Protein AF-A0A453PFB8-F1 (afdb_monomer_lite)

Sequence (72 aa):
MGDFDGEQKELIKKLVNFRMIDGKRTRVRAIVYKTFHRLARTEHDVIKLMVDAVDNIKPICKVVKVGVAGTI

Organism: Aegilops tauschii subsp. strangulata (NCBI:txid200361)

Foldseek 3Di:
DDDDDPVLVVVVVCQLVVPDDPNPSVVSVVVVVVVLVVVCVPDVDSSVVVVVVVVVPDDPDDDDPPDDDDDD

pLDDT: mean 86.15, std 11.46, range [49.44, 96.12]

Secondary structure (DSSP, 8-state):
-----HHHHHHHHHHHHHH--TT-HHHHHHHHHHHHHHHTTT-S-HHHHHHHHHHHT--S--------S---

Structure (mmCIF, N/CA/C/O backbone):
data_AF-A0A453PFB8-F1
#
_entry.id   AF-A0A453PFB8-F1
#
loop_
_atom_site.group_PDB
_atom_site.id
_atom_site.type_symbol
_atom_site.label_atom_id
_atom_site.label_alt_id
_atom_site.label_comp_id
_atom_site.label_asym_id
_atom_site.label_entity_id
_atom_site.label_seq_id
_atom_site.pdbx_PDB_ins_code
_atom_site.Cartn_x
_atom_site.Cartn_y
_atom_site.Cartn_z
_atom_site.occupancy
_atom_site.B_iso_or_equiv
_atom_site.auth_seq_id
_atom_site.auth_comp_id
_atom_site.auth_asym_id
_atom_site.auth_atom_id
_atom_site.pdbx_PDB_model_num
ATOM 1 N N . MET A 1 1 ? 19.921 -2.768 -9.230 1.00 49.44 1 MET A N 1
ATOM 2 C CA . MET A 1 1 ? 18.509 -2.570 -8.836 1.00 49.44 1 MET A CA 1
ATOM 3 C C . MET A 1 1 ? 18.225 -1.099 -9.048 1.00 49.44 1 MET A C 1
ATOM 5 O O . MET A 1 1 ? 19.013 -0.314 -8.540 1.00 49.44 1 MET A O 1
ATOM 9 N N . GLY A 1 2 ? 17.235 -0.741 -9.871 1.00 58.44 2 GLY A N 1
ATOM 10 C CA . GLY A 1 2 ? 16.906 0.666 -10.124 1.00 58.44 2 GLY A CA 1
ATOM 11 C C . GLY A 1 2 ? 16.665 1.397 -8.805 1.00 58.44 2 GLY A C 1
ATOM 12 O O . GLY A 1 2 ? 16.057 0.826 -7.898 1.00 58.44 2 GLY A O 1
ATOM 13 N N . ASP A 1 3 ? 17.224 2.595 -8.665 1.00 67.81 3 ASP A N 1
ATOM 14 C CA . ASP A 1 3 ? 17.027 3.393 -7.461 1.00 67.81 3 ASP A CA 1
ATOM 15 C C . ASP A 1 3 ? 15.577 3.883 -7.442 1.00 67.81 3 ASP A C 1
ATOM 17 O O . ASP A 1 3 ? 15.145 4.600 -8.341 1.00 67.81 3 ASP A O 1
ATOM 21 N N . PHE A 1 4 ? 14.801 3.423 -6.460 1.00 68.69 4 PHE A N 1
ATOM 22 C CA . PHE A 1 4 ? 13.438 3.908 -6.257 1.00 68.69 4 PHE A CA 1
ATOM 23 C C . PHE A 1 4 ? 13.492 5.343 -5.731 1.00 68.69 4 PHE A C 1
ATOM 25 O O . PHE A 1 4 ? 14.277 5.630 -4.817 1.00 68.69 4 PHE A O 1
ATOM 32 N N . ASP A 1 5 ? 12.639 6.226 -6.244 1.00 81.88 5 ASP A N 1
ATOM 33 C CA . ASP A 1 5 ? 12.570 7.598 -5.738 1.00 81.88 5 ASP A CA 1
ATOM 34 C C . ASP A 1 5 ? 12.057 7.646 -4.275 1.00 81.88 5 ASP A C 1
ATOM 36 O O . ASP A 1 5 ? 11.620 6.643 -3.688 1.00 81.88 5 ASP A O 1
ATOM 40 N N . GLY A 1 6 ? 12.151 8.818 -3.640 1.00 84.88 6 GLY A N 1
ATOM 41 C CA . GLY A 1 6 ? 11.726 9.016 -2.250 1.00 84.88 6 GLY A CA 1
ATOM 42 C C . GLY A 1 6 ? 10.224 8.801 -2.005 1.00 84.88 6 GLY A C 1
ATOM 43 O O . GLY A 1 6 ? 9.845 8.253 -0.967 1.00 84.88 6 GLY A O 1
ATOM 44 N N . GLU A 1 7 ? 9.370 9.172 -2.954 1.00 84.56 7 GLU A N 1
ATOM 45 C CA . GLU A 1 7 ? 7.915 9.013 -2.885 1.00 84.56 7 GLU A CA 1
ATOM 46 C C . GLU A 1 7 ? 7.502 7.546 -3.028 1.00 84.56 7 GLU A C 1
ATOM 48 O O . GLU A 1 7 ? 6.688 7.048 -2.246 1.00 84.56 7 GLU A O 1
ATOM 53 N N . GLN A 1 8 ? 8.120 6.816 -3.958 1.00 83.81 8 GLN A N 1
ATOM 54 C CA . GLN A 1 8 ? 7.920 5.377 -4.138 1.00 83.81 8 GLN A CA 1
ATOM 55 C C . GLN A 1 8 ? 8.276 4.604 -2.863 1.00 83.81 8 GLN A C 1
ATOM 57 O O . GLN A 1 8 ? 7.518 3.737 -2.408 1.00 83.81 8 GLN A O 1
ATOM 62 N N . LYS A 1 9 ? 9.408 4.950 -2.234 1.00 86.62 9 LYS A N 1
ATOM 63 C CA . LYS A 1 9 ? 9.829 4.373 -0.946 1.00 86.62 9 LYS A CA 1
ATOM 64 C C . LYS A 1 9 ? 8.801 4.664 0.157 1.00 86.62 9 LYS A C 1
ATOM 66 O O . LYS A 1 9 ? 8.474 3.767 0.944 1.00 86.62 9 LYS A O 1
ATOM 71 N N . GLU A 1 10 ? 8.243 5.873 0.197 1.00 89.56 10 GLU A N 1
ATOM 72 C CA . GLU A 1 10 ? 7.201 6.248 1.160 1.00 89.56 10 GLU A CA 1
ATOM 73 C C . GLU A 1 10 ? 5.861 5.538 0.910 1.00 89.56 10 GLU A C 1
ATOM 75 O O . GLU A 1 10 ? 5.222 5.098 1.868 1.00 89.56 10 GLU A O 1
ATOM 80 N N . LEU A 1 11 ? 5.444 5.327 -0.341 1.00 88.69 11 LEU A N 1
ATOM 81 C CA . LEU A 1 11 ? 4.226 4.571 -0.662 1.00 88.69 11 LEU A CA 1
ATOM 82 C C . LEU A 1 11 ? 4.310 3.121 -0.179 1.00 88.69 11 LEU A C 1
ATOM 84 O O . LEU A 1 11 ? 3.391 2.632 0.483 1.00 88.69 11 LEU A O 1
ATOM 88 N N . ILE A 1 12 ? 5.434 2.445 -0.428 1.00 89.00 12 ILE A N 1
ATOM 89 C CA . ILE A 1 12 ? 5.653 1.068 0.042 1.00 89.00 12 ILE A CA 1
ATOM 90 C C . ILE A 1 12 ? 5.648 1.019 1.574 1.00 89.00 12 ILE A C 1
ATOM 92 O O . ILE A 1 12 ? 5.043 0.128 2.179 1.00 89.00 12 ILE A O 1
ATOM 96 N N . LYS A 1 13 ? 6.294 1.991 2.226 1.00 91.94 13 LYS A N 1
ATOM 97 C CA . LYS A 1 13 ? 6.321 2.103 3.689 1.00 91.94 13 LYS A CA 1
ATOM 98 C C . LYS A 1 13 ? 4.918 2.308 4.262 1.00 91.94 13 LYS A C 1
ATOM 100 O O . LYS A 1 13 ? 4.551 1.609 5.208 1.00 91.94 13 LYS A O 1
ATOM 105 N N . LYS A 1 14 ? 4.118 3.200 3.672 1.00 92.56 14 LYS A N 1
ATOM 106 C CA . LYS A 1 14 ? 2.712 3.418 4.044 1.00 92.56 14 LYS A CA 1
ATOM 107 C C . LYS A 1 14 ? 1.884 2.155 3.854 1.00 92.56 14 LYS A C 1
ATOM 109 O O . LYS A 1 14 ? 1.158 1.791 4.770 1.00 92.56 14 LYS A O 1
ATOM 114 N N . LEU A 1 15 ? 2.042 1.444 2.737 1.00 91.00 15 LEU A N 1
ATOM 115 C CA . LEU A 1 15 ? 1.321 0.198 2.464 1.00 91.00 15 LEU A CA 1
ATOM 116 C C . LEU A 1 15 ? 1.603 -0.872 3.530 1.00 91.00 15 LEU A C 1
ATOM 118 O O . LEU A 1 15 ? 0.677 -1.478 4.073 1.00 91.00 15 LEU A O 1
ATOM 122 N N . VAL A 1 16 ? 2.882 -1.080 3.863 1.00 93.25 16 VAL A N 1
ATOM 123 C CA . VAL A 1 16 ? 3.290 -2.048 4.892 1.00 93.25 16 VAL A CA 1
ATOM 124 C C . VAL A 1 16 ? 2.754 -1.643 6.264 1.00 93.25 16 VAL A C 1
ATOM 126 O O . VAL A 1 16 ? 2.235 -2.494 6.981 1.00 93.25 16 VAL A O 1
ATOM 129 N N . ASN A 1 17 ? 2.849 -0.364 6.628 1.00 94.38 17 ASN A N 1
ATOM 130 C CA . ASN A 1 17 ? 2.395 0.116 7.932 1.00 94.38 17 ASN A CA 1
ATOM 131 C C . ASN A 1 17 ? 0.865 0.110 8.059 1.00 94.38 17 ASN A C 1
ATOM 133 O O . ASN A 1 17 ? 0.356 -0.266 9.106 1.00 94.38 17 ASN A O 1
ATOM 137 N N . PHE A 1 18 ? 0.129 0.461 7.003 1.00 94.19 18 PHE A N 1
ATOM 138 C CA . PHE A 1 18 ? -1.336 0.514 7.014 1.00 94.19 18 PHE A CA 1
ATOM 139 C C . PHE A 1 18 ? -1.963 -0.870 7.193 1.00 94.19 18 PHE A C 1
ATOM 141 O O . PHE A 1 18 ? -2.952 -1.026 7.902 1.00 94.19 18 PHE A O 1
ATOM 148 N N . ARG A 1 19 ? -1.379 -1.904 6.571 1.00 92.25 19 ARG A N 1
ATOM 149 C CA . ARG A 1 19 ? -1.857 -3.285 6.729 1.00 92.25 19 ARG A CA 1
ATOM 150 C C . ARG A 1 19 ? -1.332 -3.964 8.000 1.00 92.25 19 ARG A C 1
ATOM 152 O O . ARG A 1 19 ? -1.771 -5.068 8.324 1.00 92.25 19 ARG A O 1
ATOM 159 N N . MET A 1 20 ? -0.380 -3.353 8.701 1.00 96.12 20 MET A N 1
ATOM 160 C CA . MET A 1 20 ? 0.202 -3.911 9.916 1.00 96.12 20 MET A CA 1
ATOM 161 C C . MET A 1 20 ? -0.788 -3.857 11.076 1.00 96.12 20 MET A C 1
ATOM 163 O O . MET A 1 20 ? -1.293 -2.802 11.433 1.00 96.12 20 MET A O 1
ATOM 167 N N . ILE A 1 21 ? -1.002 -5.014 11.697 1.00 92.94 21 ILE A N 1
ATOM 168 C CA . ILE A 1 21 ? -1.811 -5.186 12.906 1.00 92.94 21 ILE A CA 1
ATOM 169 C C . ILE A 1 21 ? -0.893 -5.784 13.981 1.00 92.94 21 ILE A C 1
ATOM 171 O O . ILE A 1 21 ? -0.017 -6.596 13.661 1.00 92.94 21 ILE A O 1
ATOM 175 N N . ASP A 1 22 ? -1.047 -5.355 15.234 1.00 93.44 22 ASP A N 1
ATOM 176 C CA . A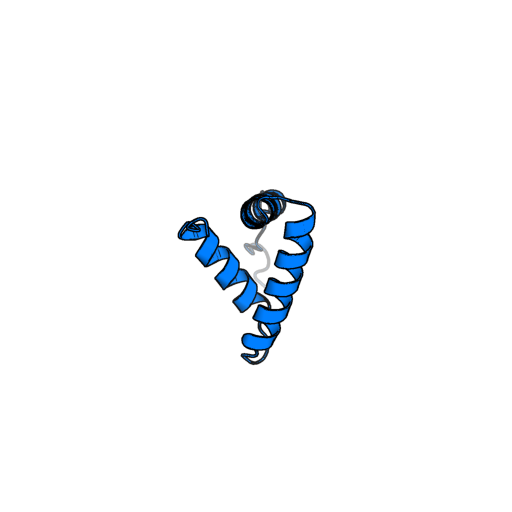SP A 1 22 ? -0.256 -5.797 16.398 1.00 93.44 22 ASP A CA 1
ATOM 177 C C . ASP A 1 22 ? 1.271 -5.660 16.232 1.00 93.44 22 ASP A C 1
ATOM 179 O O . ASP A 1 22 ? 2.038 -6.489 16.718 1.00 93.44 22 ASP A O 1
ATOM 183 N N . GLY A 1 23 ? 1.746 -4.683 15.454 1.00 93.12 23 GLY A N 1
ATOM 184 C CA . GLY A 1 23 ? 3.185 -4.513 15.206 1.00 93.12 23 GLY A CA 1
ATOM 185 C C . GLY A 1 23 ? 3.840 -5.648 14.401 1.00 93.12 23 GLY A C 1
ATOM 186 O O . GLY A 1 23 ? 5.066 -5.708 14.303 1.00 93.12 23 GLY A O 1
ATOM 187 N N . LYS A 1 24 ? 3.058 -6.544 13.776 1.00 94.44 24 LYS A N 1
ATOM 188 C CA . LYS A 1 24 ? 3.548 -7.708 13.007 1.00 94.44 24 LYS A CA 1
ATOM 189 C C . LYS A 1 24 ? 4.112 -7.317 11.631 1.00 94.44 24 LYS A C 1
ATOM 191 O O . LYS A 1 24 ? 3.671 -7.809 10.588 1.00 94.44 24 LYS A O 1
ATOM 196 N N . ARG A 1 25 ? 5.130 -6.451 11.612 1.00 93.94 25 ARG A N 1
ATOM 197 C CA . ARG A 1 25 ? 5.737 -5.874 10.399 1.00 93.94 25 ARG A CA 1
ATOM 198 C C . ARG A 1 25 ? 6.340 -6.923 9.470 1.00 93.94 25 ARG A C 1
ATOM 200 O O . ARG A 1 25 ? 6.140 -6.860 8.259 1.00 93.94 25 ARG A O 1
ATOM 207 N N . THR A 1 26 ? 7.046 -7.909 10.024 1.00 94.88 26 THR A N 1
ATOM 208 C CA . THR A 1 26 ? 7.721 -8.965 9.249 1.00 94.88 26 THR A CA 1
ATOM 209 C C . THR A 1 26 ? 6.731 -9.772 8.415 1.00 94.88 26 THR A C 1
ATOM 211 O O . THR A 1 26 ? 6.973 -10.026 7.235 1.00 94.88 26 THR A O 1
ATOM 214 N N . ARG A 1 27 ? 5.573 -10.109 8.998 1.00 95.25 27 ARG A N 1
ATOM 215 C CA . ARG A 1 27 ? 4.521 -10.866 8.313 1.00 95.25 27 ARG A CA 1
ATOM 216 C C . ARG A 1 27 ? 3.930 -10.074 7.147 1.00 95.25 27 ARG A C 1
ATOM 218 O O . ARG A 1 27 ? 3.794 -10.622 6.058 1.00 95.25 27 ARG A O 1
ATOM 225 N N . VAL A 1 28 ? 3.625 -8.790 7.346 1.00 95.69 28 VAL A N 1
ATOM 226 C CA . VAL A 1 28 ? 3.105 -7.933 6.267 1.00 95.69 28 VAL A CA 1
ATOM 227 C C . VAL A 1 28 ? 4.143 -7.734 5.169 1.00 95.69 28 VAL A C 1
ATOM 229 O O . VAL A 1 28 ? 3.818 -7.886 3.995 1.00 95.69 28 VAL A O 1
ATOM 232 N N . ARG A 1 29 ? 5.405 -7.480 5.531 1.00 94.25 29 ARG A N 1
ATOM 233 C CA . ARG A 1 29 ? 6.496 -7.337 4.560 1.00 94.25 29 ARG A CA 1
ATOM 234 C C . ARG A 1 29 ? 6.638 -8.582 3.683 1.00 94.25 29 ARG A C 1
ATOM 236 O O . ARG A 1 29 ? 6.785 -8.445 2.474 1.00 94.25 29 ARG A O 1
ATOM 243 N N . ALA A 1 30 ? 6.543 -9.777 4.268 1.00 95.50 30 ALA A N 1
ATOM 244 C CA . ALA A 1 30 ? 6.594 -11.029 3.517 1.00 95.50 30 ALA A CA 1
ATOM 245 C C . ALA A 1 30 ? 5.421 -11.172 2.531 1.00 95.50 30 ALA A C 1
ATOM 247 O O . ALA A 1 30 ? 5.623 -11.635 1.411 1.00 95.50 30 ALA A O 1
ATOM 248 N N . ILE A 1 31 ? 4.212 -10.751 2.921 1.00 94.56 31 ILE A N 1
ATOM 249 C CA . ILE A 1 31 ? 3.037 -10.751 2.034 1.00 94.56 31 ILE A CA 1
ATOM 250 C C . ILE A 1 31 ? 3.252 -9.783 0.867 1.00 94.56 31 ILE A C 1
ATOM 252 O O . ILE A 1 31 ? 3.141 -10.196 -0.283 1.00 94.56 31 ILE A O 1
ATOM 256 N N . VAL A 1 32 ? 3.614 -8.527 1.152 1.00 92.38 32 VAL A N 1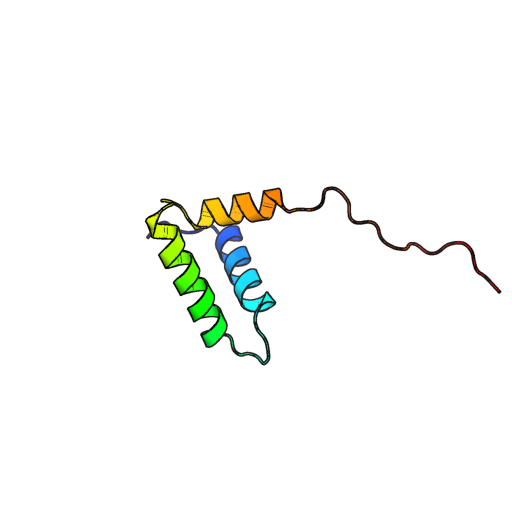
ATOM 257 C CA . VAL A 1 32 ? 3.850 -7.498 0.123 1.00 92.38 32 VAL A CA 1
ATOM 258 C C . VAL A 1 32 ? 4.945 -7.941 -0.848 1.00 92.38 32 VAL A C 1
ATOM 260 O O . VAL A 1 32 ? 4.753 -7.875 -2.058 1.00 92.38 32 VAL A O 1
ATOM 263 N N . TYR A 1 33 ? 6.054 -8.478 -0.332 1.00 92.06 33 TYR A N 1
ATOM 264 C CA . TYR A 1 33 ? 7.149 -8.986 -1.156 1.00 92.06 33 TYR A CA 1
ATOM 265 C C . TYR A 1 33 ? 6.706 -10.127 -2.081 1.00 92.06 33 TYR A C 1
ATOM 267 O O . TYR A 1 33 ? 6.985 -10.088 -3.277 1.00 92.06 33 TYR A O 1
ATOM 275 N N . LYS A 1 34 ? 5.971 -11.121 -1.558 1.00 94.81 34 LYS A N 1
ATOM 276 C CA . LYS A 1 34 ? 5.445 -12.231 -2.373 1.00 94.81 34 LYS A CA 1
ATOM 277 C C . LYS A 1 34 ? 4.512 -11.733 -3.476 1.00 94.81 34 LYS A C 1
ATOM 279 O O . LYS A 1 34 ? 4.601 -12.212 -4.605 1.00 94.81 34 LYS A O 1
ATOM 284 N N . THR A 1 35 ? 3.648 -10.768 -3.169 1.00 92.31 35 THR A N 1
ATOM 285 C CA . THR A 1 35 ? 2.757 -10.152 -4.159 1.00 92.31 35 THR A CA 1
ATOM 286 C C . THR A 1 35 ? 3.551 -9.440 -5.249 1.00 92.31 35 THR A C 1
ATOM 288 O O . THR A 1 35 ? 3.304 -9.679 -6.427 1.00 92.31 35 THR A O 1
ATOM 291 N N . PHE A 1 36 ? 4.541 -8.624 -4.878 1.00 90.25 36 PHE A N 1
ATOM 292 C CA . PHE A 1 36 ? 5.343 -7.874 -5.848 1.00 90.25 36 PHE A CA 1
ATOM 293 C C . PHE A 1 36 ? 6.158 -8.813 -6.730 1.00 90.25 36 PHE A C 1
ATOM 295 O O . PHE A 1 36 ? 6.201 -8.634 -7.941 1.00 90.25 36 PHE A O 1
ATOM 302 N N . HIS A 1 37 ? 6.736 -9.866 -6.148 1.00 90.94 37 HIS A N 1
ATOM 303 C CA . HIS A 1 37 ? 7.463 -10.863 -6.920 1.00 90.94 37 H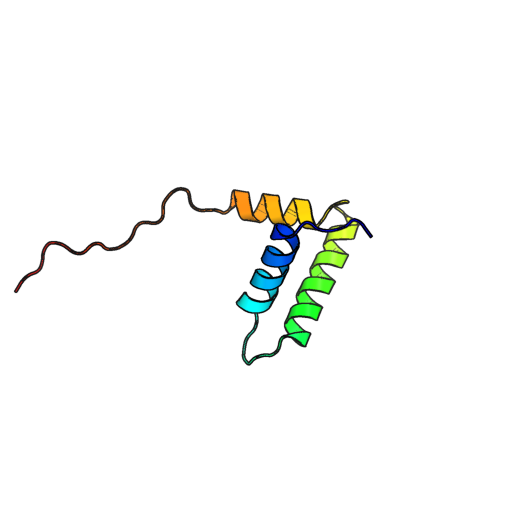IS A CA 1
ATOM 304 C C . HIS A 1 37 ? 6.557 -11.578 -7.934 1.00 90.94 37 HIS A C 1
ATOM 306 O O . HIS A 1 37 ? 6.979 -11.816 -9.065 1.00 90.94 37 HIS A O 1
ATOM 312 N N . ARG A 1 38 ? 5.306 -11.890 -7.566 1.00 91.62 38 ARG A N 1
ATOM 313 C CA . ARG A 1 38 ? 4.335 -12.476 -8.499 1.00 91.62 38 ARG A CA 1
ATOM 314 C C . ARG A 1 38 ? 3.982 -11.512 -9.634 1.00 91.62 38 ARG A C 1
ATOM 316 O O . ARG A 1 38 ? 3.929 -11.957 -10.774 1.00 91.62 38 ARG A O 1
ATOM 323 N N . LEU A 1 39 ? 3.761 -10.233 -9.331 1.00 89.94 39 LEU A N 1
ATOM 324 C CA . LEU A 1 39 ? 3.446 -9.203 -10.330 1.00 89.94 39 LEU A CA 1
ATOM 325 C C . LEU A 1 39 ? 4.614 -8.948 -11.290 1.00 89.94 39 LEU A C 1
ATOM 327 O O . LEU A 1 39 ? 4.392 -8.806 -12.488 1.00 89.94 39 LEU A O 1
ATOM 331 N N . ALA A 1 40 ? 5.852 -9.013 -10.791 1.00 88.81 40 ALA A N 1
ATOM 332 C CA . ALA A 1 40 ? 7.069 -8.840 -11.588 1.00 88.81 40 ALA A CA 1
ATOM 333 C C . ALA A 1 40 ? 7.257 -9.909 -12.681 1.00 88.81 40 ALA A C 1
ATOM 335 O O . ALA A 1 40 ? 8.149 -9.790 -13.514 1.00 88.81 40 ALA A O 1
ATOM 336 N N . ARG A 1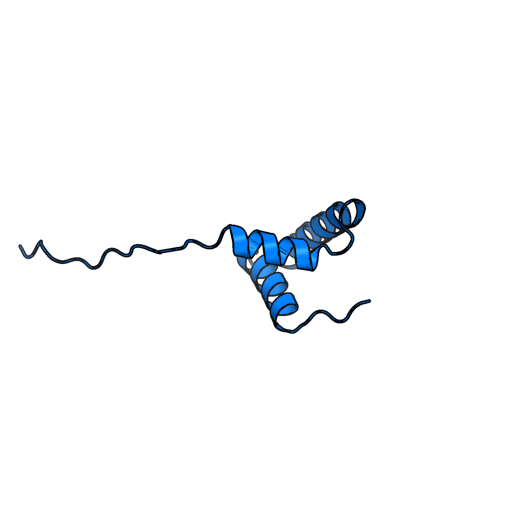 41 ? 6.460 -10.988 -12.663 1.00 87.88 41 ARG A N 1
ATOM 337 C CA . ARG A 1 41 ? 6.475 -12.023 -13.708 1.00 87.88 41 ARG A CA 1
ATOM 338 C C . ARG A 1 41 ? 5.701 -11.618 -14.961 1.00 87.88 41 ARG A C 1
ATOM 340 O O . ARG A 1 41 ? 5.951 -12.202 -16.008 1.00 87.88 41 ARG A O 1
ATOM 347 N N . THR A 1 42 ? 4.751 -10.696 -14.831 1.00 81.50 42 THR A N 1
ATOM 348 C CA . THR A 1 42 ? 3.894 -10.234 -15.932 1.00 81.50 42 THR A CA 1
ATOM 349 C C . THR A 1 42 ? 4.258 -8.814 -16.346 1.00 81.50 42 THR A C 1
ATOM 351 O O . THR A 1 42 ? 4.286 -8.519 -17.532 1.00 81.50 42 THR A O 1
ATOM 354 N N . GLU A 1 43 ? 4.573 -7.956 -15.374 1.00 78.69 43 GLU A N 1
ATOM 355 C CA . GLU A 1 43 ? 4.853 -6.536 -15.583 1.00 78.69 43 GLU A CA 1
ATOM 356 C C . GLU A 1 43 ? 6.305 -6.213 -15.227 1.00 78.69 43 GLU A C 1
ATOM 358 O O . GLU A 1 43 ? 6.802 -6.622 -14.175 1.00 78.69 43 GLU A O 1
ATOM 363 N N . HIS A 1 44 ? 6.988 -5.460 -16.092 1.00 74.62 44 HIS A N 1
ATOM 364 C CA . HIS A 1 44 ? 8.409 -5.142 -15.916 1.00 74.62 44 HIS A CA 1
ATOM 365 C C . HIS A 1 44 ? 8.674 -4.134 -14.787 1.00 74.62 44 HIS A C 1
ATOM 367 O O . HIS A 1 44 ? 9.722 -4.212 -14.145 1.00 74.62 44 HIS A O 1
ATOM 373 N N . ASP A 1 45 ? 7.732 -3.226 -14.508 1.00 85.75 45 ASP A N 1
ATOM 374 C CA . ASP A 1 45 ? 7.841 -2.248 -13.420 1.00 85.75 45 ASP A CA 1
ATOM 375 C C . ASP A 1 45 ? 6.620 -2.306 -12.492 1.00 85.75 45 ASP A C 1
ATOM 377 O O . ASP A 1 45 ? 5.613 -1.615 -12.659 1.00 85.75 45 ASP A O 1
ATOM 381 N N . VAL A 1 46 ? 6.733 -3.157 -11.472 1.00 87.75 46 VAL A N 1
ATOM 382 C CA . VAL A 1 46 ? 5.691 -3.355 -10.456 1.00 87.75 46 VAL A CA 1
ATOM 383 C C . VAL A 1 46 ? 5.445 -2.093 -9.632 1.00 87.75 46 VAL A C 1
ATOM 385 O O . VAL A 1 46 ? 4.330 -1.886 -9.157 1.00 87.75 46 VAL A O 1
ATOM 388 N N . ILE A 1 47 ? 6.464 -1.253 -9.430 1.00 85.69 47 ILE A N 1
ATOM 389 C CA . ILE A 1 47 ? 6.307 -0.044 -8.620 1.00 85.69 47 ILE A CA 1
ATOM 390 C C . ILE A 1 47 ? 5.518 0.995 -9.394 1.00 85.69 47 ILE A C 1
ATOM 392 O O . ILE A 1 47 ? 4.557 1.532 -8.845 1.00 85.69 47 ILE A O 1
ATOM 396 N N . LYS A 1 48 ? 5.847 1.210 -10.669 1.00 87.62 48 LYS A N 1
ATOM 397 C CA . LYS A 1 48 ? 5.061 2.085 -11.539 1.00 87.62 48 LYS A CA 1
ATOM 398 C C . LYS A 1 48 ? 3.604 1.630 -11.632 1.00 87.62 48 LYS A C 1
ATOM 400 O O . LYS A 1 48 ? 2.713 2.432 -11.381 1.00 87.62 48 LYS A O 1
ATOM 405 N N . LEU A 1 49 ? 3.365 0.333 -11.849 1.00 89.19 49 LEU A N 1
ATOM 406 C CA . LEU A 1 49 ? 2.011 -0.235 -11.862 1.00 89.19 49 LEU A CA 1
ATOM 407 C C . LEU A 1 49 ? 1.230 0.096 -10.582 1.00 89.19 49 LEU A C 1
ATOM 409 O O . LEU A 1 49 ? 0.053 0.443 -10.636 1.00 89.19 49 LEU A O 1
ATOM 413 N N . MET A 1 50 ? 1.875 -0.020 -9.421 1.00 88.12 50 MET A N 1
ATOM 414 C CA . MET A 1 50 ? 1.239 0.287 -8.141 1.00 88.12 50 MET A CA 1
ATOM 415 C C . MET A 1 50 ? 0.966 1.778 -7.963 1.00 88.12 50 MET A C 1
ATOM 417 O O . MET A 1 50 ? -0.085 2.129 -7.434 1.00 88.12 50 MET A O 1
ATOM 421 N N . VAL A 1 51 ? 1.890 2.646 -8.381 1.00 89.06 51 VAL A N 1
ATOM 422 C CA . VAL A 1 51 ? 1.697 4.102 -8.344 1.00 89.06 51 VAL A CA 1
ATOM 423 C C . VAL A 1 51 ? 0.498 4.487 -9.205 1.00 89.06 51 VAL A C 1
ATOM 425 O O . VAL A 1 51 ? -0.416 5.137 -8.699 1.00 89.06 51 VAL A O 1
ATOM 428 N N . ASP A 1 52 ? 0.449 3.997 -10.443 1.00 90.31 52 ASP A N 1
ATOM 429 C CA . ASP A 1 52 ? -0.640 4.265 -11.384 1.00 90.31 52 ASP A CA 1
ATOM 430 C C . ASP A 1 52 ? -1.974 3.712 -10.856 1.00 90.31 52 ASP A C 1
ATOM 432 O O . ASP A 1 52 ? -2.999 4.392 -10.873 1.00 90.31 52 ASP A O 1
ATOM 436 N N . ALA A 1 53 ? -1.976 2.494 -10.305 1.00 90.81 53 ALA A N 1
ATOM 437 C CA . ALA A 1 53 ? -3.171 1.899 -9.709 1.00 90.81 53 ALA A CA 1
ATOM 438 C C . ALA A 1 53 ? -3.684 2.702 -8.504 1.00 90.81 53 ALA A C 1
ATOM 440 O O . ALA A 1 53 ? -4.892 2.889 -8.365 1.00 90.81 53 ALA A O 1
ATOM 441 N N . VAL A 1 54 ? -2.785 3.183 -7.638 1.00 90.31 54 VAL A N 1
ATOM 442 C CA . VAL A 1 54 ? -3.150 4.029 -6.495 1.00 90.31 54 VAL A CA 1
ATOM 443 C C . VAL A 1 54 ? -3.697 5.368 -6.970 1.00 90.31 54 VAL A C 1
ATOM 445 O O . VAL A 1 54 ? -4.657 5.853 -6.382 1.00 90.31 54 VAL A O 1
ATOM 448 N N . ASP A 1 55 ? -3.121 5.961 -8.013 1.00 90.81 55 ASP A N 1
ATOM 449 C CA . ASP A 1 55 ? -3.603 7.222 -8.576 1.00 90.81 55 ASP A CA 1
ATOM 450 C C . ASP A 1 55 ? -5.012 7.083 -9.164 1.00 90.81 55 ASP A C 1
ATOM 452 O O . ASP A 1 55 ? -5.901 7.865 -8.832 1.00 90.81 55 ASP A O 1
ATOM 456 N N . ASN A 1 56 ? -5.258 5.997 -9.900 1.00 94.19 56 ASN A N 1
ATOM 457 C CA . ASN A 1 56 ? -6.551 5.700 -10.516 1.00 94.19 56 ASN A CA 1
ATOM 458 C C . ASN A 1 56 ? -7.695 5.476 -9.511 1.00 94.19 56 ASN A C 1
ATOM 460 O O . ASN A 1 56 ? -8.857 5.682 -9.854 1.00 94.19 56 ASN A O 1
ATOM 464 N N . ILE A 1 57 ? -7.401 5.049 -8.276 1.00 93.88 57 ILE A N 1
ATOM 465 C CA . ILE A 1 57 ? -8.425 4.872 -7.229 1.00 93.88 57 ILE A CA 1
ATOM 466 C C . ILE A 1 57 ? -8.632 6.121 -6.365 1.00 93.88 57 ILE A C 1
ATOM 468 O O . ILE A 1 57 ? -9.498 6.105 -5.483 1.00 93.88 57 ILE A O 1
ATOM 472 N N . LYS A 1 58 ? -7.833 7.185 -6.540 1.00 92.06 58 LYS A N 1
ATOM 473 C CA . LYS A 1 58 ? -7.963 8.389 -5.709 1.00 92.06 58 LYS A CA 1
ATOM 474 C C . LYS A 1 58 ? -9.342 9.019 -5.933 1.00 92.06 58 LYS A C 1
ATOM 476 O O . LYS A 1 58 ? -9.728 9.277 -7.073 1.00 92.06 58 LYS A O 1
ATOM 481 N N . PRO A 1 59 ? -10.103 9.300 -4.861 1.00 93.56 59 PRO A N 1
ATOM 482 C CA . PRO A 1 59 ? -11.398 9.944 -5.005 1.00 93.56 59 PRO A CA 1
ATOM 483 C C . PRO A 1 59 ? -11.220 11.392 -5.473 1.00 93.56 59 PRO A C 1
ATOM 485 O O . PRO A 1 59 ? -10.377 12.116 -4.948 1.00 93.56 59 PRO A O 1
ATOM 488 N N . ILE A 1 60 ? -12.071 11.831 -6.404 1.00 95.31 60 ILE A N 1
ATOM 489 C CA . ILE A 1 60 ? -12.086 13.218 -6.904 1.00 95.31 60 ILE A CA 1
ATOM 490 C C . ILE A 1 60 ? -12.496 14.193 -5.793 1.00 95.31 60 ILE A C 1
ATOM 492 O O . ILE A 1 60 ? -11.943 15.281 -5.663 1.00 95.31 60 ILE A O 1
ATOM 496 N N . CYS A 1 61 ? -13.469 13.804 -4.969 1.00 93.31 61 CYS A N 1
ATOM 497 C CA . CYS A 1 61 ? -13.956 14.619 -3.866 1.00 93.31 61 CYS A CA 1
ATOM 498 C C . CYS A 1 61 ? -14.262 13.739 -2.653 1.00 93.31 61 CYS A C 1
ATOM 500 O O . CYS A 1 61 ? -14.881 12.681 -2.774 1.00 93.31 61 CYS A O 1
ATOM 502 N N . LYS A 1 62 ? -13.846 14.195 -1.468 1.00 90.31 62 LYS A N 1
ATOM 503 C CA . LYS A 1 62 ? -14.245 13.614 -0.186 1.00 90.31 62 LYS A CA 1
ATOM 504 C C . LYS A 1 62 ? -15.272 14.535 0.459 1.00 90.31 62 LYS A C 1
ATOM 506 O O . LYS A 1 62 ? -14.936 15.637 0.880 1.00 90.31 62 LYS A O 1
ATOM 511 N N . VAL A 1 63 ? -16.508 14.062 0.577 1.00 91.25 63 VAL A N 1
ATOM 512 C CA . VAL A 1 63 ? -17.560 14.789 1.293 1.00 91.25 63 VAL A CA 1
ATOM 513 C C . VAL A 1 63 ? -17.379 14.568 2.796 1.00 91.25 63 VAL A C 1
ATOM 515 O O . VAL A 1 63 ? -17.145 13.445 3.246 1.00 91.25 63 VAL A O 1
ATOM 518 N N . VAL A 1 64 ? -17.474 15.639 3.58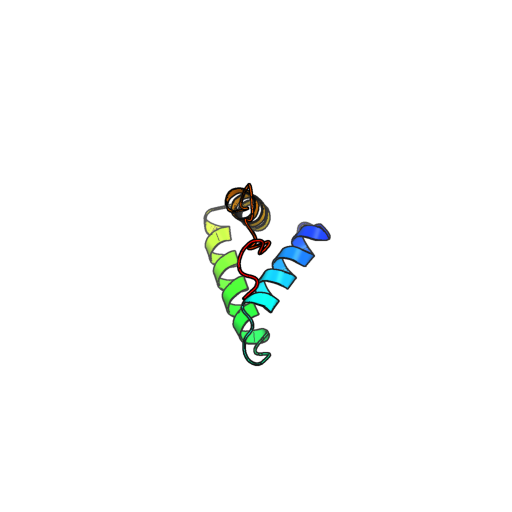0 1.00 88.12 64 VAL A N 1
ATOM 519 C CA . VAL A 1 64 ? -17.406 15.598 5.047 1.00 88.12 64 VAL A C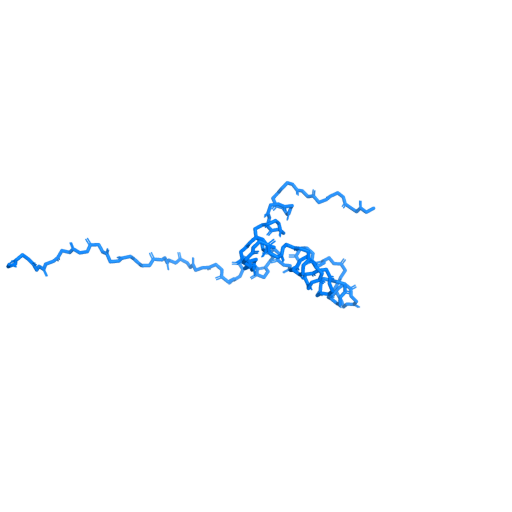A 1
ATOM 520 C C . VAL A 1 64 ? -18.701 16.186 5.596 1.00 88.12 64 VAL A C 1
ATOM 522 O O . VAL A 1 64 ? -19.220 17.161 5.057 1.00 88.12 64 VAL A O 1
ATOM 525 N N . LYS A 1 65 ? -19.245 15.598 6.667 1.00 86.81 65 LYS A N 1
ATOM 526 C CA . LYS A 1 65 ? -20.358 16.221 7.392 1.00 86.81 65 LYS A CA 1
ATOM 527 C C . LYS A 1 65 ? -19.858 17.520 8.025 1.00 86.81 65 LYS A C 1
ATOM 529 O O . LYS A 1 65 ? -19.045 17.473 8.938 1.00 86.81 65 LYS A O 1
ATOM 534 N N . VAL A 1 66 ? -20.362 18.654 7.546 1.00 80.31 66 VAL A N 1
ATOM 535 C CA . VAL A 1 66 ? -20.034 19.994 8.070 1.00 80.31 66 VAL A CA 1
ATOM 536 C C . VAL A 1 66 ? -21.033 20.506 9.112 1.00 80.31 66 VAL A C 1
ATOM 538 O O . VAL A 1 66 ? -20.783 21.536 9.715 1.00 80.31 66 VAL A O 1
ATOM 541 N N . GLY A 1 67 ? -22.131 19.773 9.337 1.00 76.31 67 GLY A N 1
ATOM 542 C CA . GLY A 1 67 ? -23.108 19.997 10.405 1.00 76.31 67 GLY A CA 1
ATOM 543 C C . GLY A 1 67 ? -23.609 21.434 10.542 1.00 76.31 67 GLY A C 1
ATOM 544 O O . GLY A 1 67 ? -23.109 22.151 11.392 1.00 76.31 67 GLY A O 1
ATOM 545 N N . VAL A 1 68 ? -24.658 21.825 9.807 1.00 71.88 68 VAL A N 1
ATOM 546 C CA . VAL A 1 68 ? -25.506 22.965 10.207 1.00 71.88 68 VAL A CA 1
ATOM 547 C C . VAL A 1 68 ? -26.967 22.693 9.837 1.00 71.88 68 VAL A C 1
ATOM 549 O O . VAL A 1 68 ? -27.367 22.891 8.694 1.00 71.88 68 VAL A O 1
ATOM 552 N N . ALA A 1 69 ? -27.721 22.178 10.814 1.00 51.28 69 ALA A N 1
ATOM 553 C CA . ALA A 1 69 ? -29.077 22.587 11.220 1.00 51.28 69 ALA A CA 1
ATOM 554 C C . ALA A 1 69 ? -29.664 21.506 12.150 1.00 51.28 69 ALA A C 1
ATOM 556 O O . ALA A 1 69 ? -30.037 20.421 11.707 1.00 51.28 69 ALA A O 1
ATOM 557 N N . GLY A 1 70 ? -29.684 21.816 13.448 1.00 61.12 70 GLY A N 1
ATOM 558 C CA . GLY A 1 70 ? -30.109 20.933 14.537 1.00 61.12 70 GLY A CA 1
ATOM 559 C C . GLY A 1 70 ? -29.623 21.433 15.898 1.00 61.12 70 GLY A C 1
ATOM 560 O O . GLY A 1 70 ? -29.069 20.660 16.669 1.00 61.12 70 GLY A O 1
ATOM 561 N N . THR A 1 71 ? -29.765 22.735 16.154 1.00 55.09 71 THR A N 1
ATOM 562 C CA . THR A 1 71 ? -29.785 23.281 17.514 1.00 55.09 71 THR A CA 1
ATOM 563 C C . THR A 1 71 ? -31.195 23.043 18.059 1.00 55.09 71 THR A C 1
ATOM 565 O O . THR A 1 71 ? -32.115 23.750 17.650 1.00 55.09 71 THR A O 1
ATOM 568 N N . ILE A 1 72 ? -31.364 22.032 18.917 1.00 49.59 72 ILE A N 1
ATOM 569 C CA . ILE A 1 72 ? -32.366 21.959 19.996 1.00 49.59 72 ILE A CA 1
ATOM 570 C C . ILE A 1 72 ? -31.646 21.345 21.193 1.00 49.59 72 ILE A C 1
ATOM 572 O O . ILE A 1 72 ? -30.970 20.313 20.977 1.00 49.59 72 ILE A O 1
#

Radius of gyration: 17.79 Å; chains: 1; bounding box: 51×36×36 Å

InterPro domains:
  IPR023798 Small ribosomal subunit protein uS7 domain [PF00177] (8-71)
  IPR036823 Small ribosomal subunit protein uS7 domain superfamily [G3DSA:1.10.455.10] (5-72)
  IPR036823 Small ribosomal subunit protein uS7 domain superfamily [SSF47973] (8-71)